Protein AF-A0A920B311-F1 (afdb_monomer)

pLDDT: mean 89.92, std 7.42, range [63.88, 98.12]

Solvent-accessible surface area (backbone atoms only — not comparable to full-atom values): 8420 Å² total; per-residue (Å²): 109,68,72,57,52,52,51,52,52,50,45,44,73,74,41,55,92,37,56,49,77,83,78,82,89,75,86,81,58,66,85,54,30,48,87,64,54,74,65,58,43,42,78,66,14,43,68,26,32,85,89,68,43,40,81,87,7,50,40,56,72,69,61,75,60,57,34,67,63,48,47,51,51,54,53,48,44,72,62,42,35,75,62,48,65,67,63,53,49,52,52,50,53,52,51,55,51,41,63,76,38,49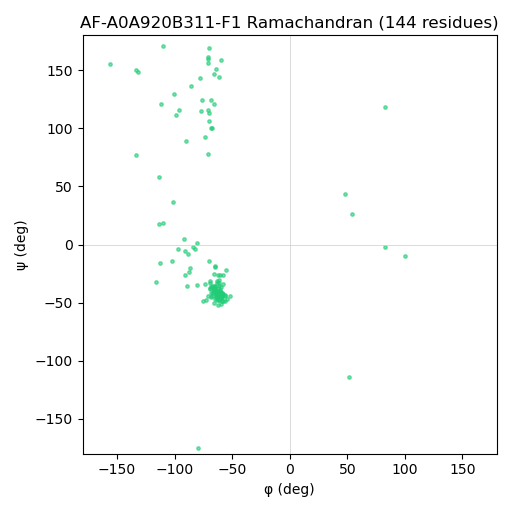,72,61,41,51,52,49,51,60,54,42,53,73,47,71,62,54,70,63,31,50,49,29,50,50,12,75,69,52,56,76,64,38,57,49,50,51,50,54,51,50,69,71,73,108

Secondary structure (DSSP, 8-state):
-HHHHHHHHHHHHHHTT------------GGGB----HHHHHHTTSSS-TTS--TTSHHHHH---SSHHHHHHHHHHHHS-B--HHHHHHHHHHHHHHHHTHHHHHHHHHHHTT---HHHHHHHHHTT---HHHHHHHHHHHHHH-

Sequence (146 aa):
MSALGALIHYLELTQKQNIPLINNFELVDKKNYMQIDHFSIKSLELLEKNDGQKDGSLLSVIDKTKTASGSRLIKDFLKAPLIDKNEIKRRHQLVDNLIRHSLATERIINFLSQLSDVERALSRISANINNPRDLLILKKLRDKCA

Foldseek 3Di:
DVVVVVVVVVCCVPLPQLQFPDDDDDDPPLVFWDQDDPVNCAVQQQQHHVVRHRPPRVLNVPPPALAPVSSVVVSVCSNTPGPPPVVVVVVVVVVVVCVVVVVVVVVVRVLSNPAYHLVVLNRCVSRVNHDPVSVVSVVVNVVSVD

Radius of gyration: 18.78 Å; Cα contacts (8 Å, |Δi|>4): 127; chains: 1; bounding box: 38×42×41 Å

Mean predicted aligned error: 6.1 Å

Structure (mmCIF, N/CA/C/O backbone):
data_AF-A0A920B311-F1
#
_entry.id   AF-A0A920B311-F1
#
loop_
_atom_site.group_PDB
_atom_site.id
_atom_site.type_symbol
_atom_site.label_atom_id
_atom_site.label_alt_id
_atom_site.label_comp_id
_atom_site.label_asym_id
_atom_site.label_entity_id
_atom_site.label_seq_id
_atom_site.pdbx_PDB_ins_code
_atom_site.Cartn_x
_atom_site.Cartn_y
_atom_site.Cartn_z
_atom_site.occupancy
_atom_site.B_iso_or_equiv
_atom_site.auth_seq_id
_atom_site.auth_comp_id
_atom_site.auth_asym_id
_atom_site.auth_atom_id
_atom_site.pdbx_PDB_model_num
ATOM 1 N N . MET A 1 1 ? -24.238 -0.121 12.321 1.00 76.19 1 MET A N 1
ATOM 2 C CA . MET A 1 1 ? -24.433 1.347 12.305 1.00 76.19 1 MET A CA 1
ATOM 3 C C . MET A 1 1 ? -24.051 2.042 13.614 1.00 76.19 1 MET A C 1
ATOM 5 O O . MET A 1 1 ? -23.451 3.100 13.531 1.00 76.19 1 MET A O 1
ATOM 9 N N . SER A 1 2 ? -24.297 1.468 14.803 1.00 86.38 2 SER A N 1
ATOM 10 C CA . SER A 1 2 ? -23.914 2.097 16.091 1.00 86.38 2 SER A CA 1
ATOM 11 C C . SER A 1 2 ? -22.415 2.443 16.208 1.00 86.38 2 SER A C 1
ATOM 13 O O . SER A 1 2 ? -22.085 3.566 16.572 1.00 86.38 2 SER A O 1
ATOM 15 N N . ALA A 1 3 ? -21.509 1.546 15.796 1.00 87.12 3 ALA A N 1
ATOM 16 C CA . ALA A 1 3 ? -20.067 1.826 15.799 1.00 87.12 3 ALA A CA 1
ATOM 17 C C . ALA A 1 3 ? -19.669 3.001 14.883 1.00 87.12 3 ALA A C 1
ATOM 19 O O . ALA A 1 3 ? -18.794 3.786 15.235 1.00 87.12 3 ALA A O 1
ATOM 20 N N . LEU A 1 4 ? -20.337 3.151 13.732 1.00 86.19 4 LEU A N 1
ATOM 21 C CA . LEU A 1 4 ? -20.115 4.280 12.827 1.00 86.19 4 LEU A CA 1
ATOM 22 C C . LEU A 1 4 ? -20.597 5.592 13.460 1.00 86.19 4 LEU A C 1
ATOM 24 O O . LEU A 1 4 ? -19.873 6.578 13.430 1.00 86.19 4 LEU A O 1
ATOM 28 N N . GLY A 1 5 ? -21.780 5.584 14.083 1.00 87.81 5 GLY A N 1
ATOM 29 C CA . GLY A 1 5 ? -22.293 6.743 14.817 1.00 87.81 5 GLY A CA 1
ATOM 30 C C . GLY A 1 5 ? -21.372 7.166 15.964 1.00 87.81 5 GLY A C 1
ATOM 31 O O . GLY A 1 5 ? -21.085 8.348 16.109 1.00 87.81 5 GLY A O 1
ATOM 32 N N . ALA A 1 6 ? -20.833 6.205 16.722 1.00 91.12 6 ALA A N 1
ATOM 33 C CA . ALA A 1 6 ? -19.856 6.479 17.776 1.00 91.12 6 ALA A CA 1
ATOM 34 C C . ALA A 1 6 ? -18.547 7.073 17.224 1.00 91.12 6 ALA A C 1
ATOM 36 O O . ALA A 1 6 ? -18.004 8.003 17.816 1.00 91.12 6 ALA A O 1
ATOM 37 N N . LEU A 1 7 ? -18.056 6.577 16.081 1.00 88.94 7 LEU A N 1
ATOM 38 C CA . LEU A 1 7 ? -16.861 7.113 15.422 1.00 88.94 7 LEU A CA 1
ATOM 39 C C . LEU A 1 7 ? -17.080 8.554 14.939 1.00 88.94 7 LEU A C 1
ATOM 41 O O . LEU A 1 7 ? -16.233 9.407 15.186 1.00 88.94 7 LEU A O 1
ATOM 45 N N . ILE A 1 8 ? -18.212 8.827 14.281 1.00 86.19 8 ILE A N 1
ATOM 46 C CA . ILE A 1 8 ? -18.571 10.174 13.809 1.00 86.19 8 ILE A CA 1
ATOM 47 C C . ILE A 1 8 ? -18.684 11.126 14.998 1.00 86.19 8 ILE A C 1
ATOM 49 O O . ILE A 1 8 ? -18.053 12.177 14.997 1.00 86.19 8 ILE A O 1
ATOM 53 N N . HIS A 1 9 ? -19.391 10.718 16.052 1.00 87.56 9 HIS A N 1
ATOM 54 C CA . HIS A 1 9 ? -19.520 11.523 17.260 1.00 87.56 9 HIS A CA 1
ATOM 55 C C . HIS A 1 9 ? -18.159 11.805 17.917 1.00 87.56 9 HIS A C 1
ATOM 57 O O . HIS A 1 9 ? -17.876 12.925 18.335 1.00 87.56 9 HIS A O 1
ATOM 63 N N . TYR A 1 10 ? -17.266 10.814 17.967 1.00 89.19 10 TYR A N 1
ATOM 64 C CA . TYR A 1 10 ? -15.915 11.009 18.490 1.00 89.19 10 TYR A CA 1
ATOM 65 C C . TYR A 1 10 ? -15.075 11.959 17.620 1.00 89.19 10 TYR A C 1
ATOM 67 O O . TYR A 1 10 ? -14.315 12.779 18.143 1.00 89.19 10 TYR A O 1
ATOM 75 N N . LEU A 1 11 ? -15.224 11.890 16.294 1.00 86.50 11 LEU A N 1
ATOM 76 C CA . LEU A 1 11 ? -14.597 12.840 15.374 1.00 86.50 11 LEU A CA 1
ATOM 77 C C . LEU A 1 11 ? -15.128 14.260 15.590 1.00 86.50 11 LEU A C 1
ATOM 79 O O . LEU A 1 11 ? -14.326 15.184 15.661 1.00 86.50 11 LEU A O 1
ATOM 83 N N . GLU A 1 12 ? -16.435 14.444 15.777 1.00 84.88 12 GLU A N 1
ATOM 84 C CA . GLU A 1 12 ? -17.033 15.746 16.108 1.00 84.88 12 GLU A CA 1
ATOM 85 C C . GLU A 1 12 ? -16.490 16.303 17.432 1.00 84.88 12 GLU A C 1
ATOM 87 O O . GLU A 1 12 ? -16.115 17.474 17.507 1.00 84.88 12 GLU A O 1
ATOM 92 N N . LEU A 1 13 ? -16.370 15.461 18.466 1.00 87.75 13 LEU A N 1
ATOM 93 C CA . LEU A 1 13 ? -15.829 15.860 19.769 1.00 87.75 13 LEU A CA 1
ATOM 94 C C . LEU A 1 13 ? -14.355 16.283 19.693 1.00 87.75 13 LEU A C 1
ATOM 96 O O . LEU A 1 13 ? -13.953 17.247 20.348 1.00 87.75 13 LEU A O 1
ATOM 100 N N . THR A 1 14 ? -13.543 15.562 18.916 1.00 86.94 14 THR A N 1
ATOM 101 C CA . THR A 1 14 ? -12.087 15.774 18.866 1.00 86.94 14 THR A CA 1
ATOM 102 C C . THR A 1 14 ? -11.650 16.793 17.817 1.00 86.94 14 THR A C 1
ATOM 104 O O . THR A 1 14 ? -10.710 17.545 18.067 1.00 86.94 14 THR A O 1
ATOM 107 N N . GLN A 1 15 ? -12.327 16.851 16.667 1.00 80.50 15 GLN A N 1
ATOM 108 C CA . GLN A 1 15 ? -11.983 17.730 15.544 1.00 80.50 15 GLN A CA 1
ATOM 109 C C . GLN A 1 15 ? -12.881 18.972 15.449 1.00 80.50 15 GLN A C 1
ATOM 111 O O . GLN A 1 15 ? -12.512 19.933 14.777 1.00 80.50 15 GLN A O 1
ATOM 116 N N . LYS A 1 16 ? -14.025 19.023 16.147 1.00 79.81 16 LYS A N 1
ATOM 117 C CA . LYS A 1 16 ? -14.967 20.157 16.122 1.00 79.81 16 LYS A CA 1
ATOM 118 C C . LYS A 1 16 ? -15.345 20.555 14.685 1.00 79.81 16 LYS A C 1
ATOM 120 O O . LYS A 1 16 ? -15.973 19.775 13.986 1.00 79.81 16 LYS A O 1
ATOM 125 N N . GLN A 1 17 ? -14.964 21.755 14.233 1.00 71.12 17 GLN A N 1
ATOM 126 C CA . GLN A 1 17 ? -15.253 22.271 12.884 1.00 71.12 17 GLN A CA 1
ATOM 127 C C . GLN A 1 17 ? -14.275 21.767 11.804 1.00 71.12 17 GLN A C 1
ATOM 129 O O . GLN A 1 17 ? -14.461 22.054 10.625 1.00 71.12 17 GLN A O 1
ATOM 134 N N . ASN A 1 18 ? -13.252 21.003 12.189 1.00 73.75 18 ASN A N 1
ATOM 135 C CA . ASN A 1 18 ? -12.156 20.561 11.327 1.00 73.75 18 ASN A CA 1
ATOM 136 C C . ASN A 1 18 ? -12.328 19.109 10.856 1.00 73.75 18 ASN A C 1
ATOM 138 O O . ASN A 1 18 ? -11.371 18.335 10.787 1.00 73.75 18 ASN A O 1
ATOM 142 N N . ILE A 1 19 ? -13.565 18.697 10.584 1.00 74.19 19 ILE A N 1
ATOM 143 C CA . ILE A 1 19 ? -13.836 17.344 10.099 1.00 74.19 19 ILE A CA 1
ATOM 144 C C . ILE A 1 19 ? -13.429 17.289 8.619 1.00 74.19 19 ILE A C 1
ATOM 146 O O . ILE A 1 19 ? -13.913 18.109 7.837 1.00 74.19 19 ILE A O 1
ATOM 150 N N . PRO A 1 20 ? -12.541 16.361 8.210 1.00 70.81 20 PRO A N 1
ATOM 151 C CA . PRO A 1 20 ? -12.204 16.185 6.803 1.00 70.81 20 PRO A CA 1
ATOM 152 C C . PRO A 1 20 ? -13.444 15.828 5.987 1.00 70.81 20 PRO A C 1
ATOM 154 O O . PRO A 1 20 ? -14.419 15.283 6.502 1.00 70.81 20 PRO A O 1
ATOM 157 N N . LEU A 1 21 ? -13.378 16.070 4.682 1.00 71.38 21 LEU A N 1
ATOM 158 C CA . LEU A 1 21 ? -14.437 15.669 3.768 1.00 71.38 21 LEU A CA 1
ATOM 159 C C . LEU A 1 21 ? -14.493 14.132 3.682 1.00 71.38 21 LEU A C 1
ATOM 161 O O . LEU A 1 21 ? -13.689 13.508 2.989 1.00 71.38 21 LEU A O 1
ATOM 165 N N . ILE A 1 22 ? -15.430 13.518 4.406 1.00 74.50 22 ILE A N 1
ATOM 166 C CA . ILE A 1 22 ? -15.668 12.071 4.375 1.00 74.50 22 ILE A CA 1
ATOM 167 C C . ILE A 1 22 ? -16.701 11.793 3.285 1.00 74.50 22 ILE A C 1
ATOM 169 O O . ILE A 1 22 ? -17.907 11.791 3.525 1.00 74.50 22 ILE A O 1
ATOM 173 N N . ASN A 1 23 ? -16.210 11.576 2.067 1.00 63.88 23 ASN A N 1
ATOM 174 C CA . ASN A 1 23 ? -17.042 11.183 0.940 1.00 63.88 23 ASN A CA 1
ATOM 175 C C . ASN A 1 23 ? -16.989 9.661 0.798 1.00 63.88 23 ASN A C 1
ATOM 177 O O . ASN A 1 23 ? -15.937 9.115 0.483 1.00 63.88 23 ASN A O 1
ATOM 181 N N . ASN A 1 24 ? -18.140 9.019 0.990 1.00 71.31 24 ASN A N 1
ATOM 182 C CA . ASN A 1 24 ? -18.404 7.581 0.875 1.00 71.31 24 ASN A CA 1
ATOM 183 C C . ASN A 1 24 ? -18.037 6.734 2.100 1.00 71.31 24 ASN A C 1
ATOM 185 O O . ASN A 1 24 ? -16.880 6.571 2.479 1.00 71.31 24 ASN A O 1
ATOM 189 N N . PHE A 1 25 ? -19.069 6.102 2.659 1.00 77.88 25 PHE A N 1
ATOM 190 C CA . PHE A 1 25 ? -18.927 4.955 3.542 1.00 77.88 25 PHE A CA 1
ATOM 191 C C . PHE A 1 25 ? -19.166 3.697 2.718 1.00 77.88 25 PHE A C 1
ATOM 193 O O . PHE A 1 25 ? -20.289 3.436 2.291 1.00 77.88 25 PHE A O 1
ATOM 200 N N . GLU A 1 26 ? -18.117 2.915 2.506 1.00 78.69 26 GLU A N 1
ATOM 201 C CA . GLU A 1 26 ? -18.236 1.609 1.871 1.00 78.69 26 GLU A CA 1
ATOM 202 C C . GLU A 1 26 ? -18.210 0.516 2.936 1.00 78.69 26 GLU A C 1
ATOM 204 O O . GLU A 1 26 ? -17.331 0.469 3.801 1.00 78.69 26 GLU A O 1
ATOM 209 N N . LEU A 1 27 ? -19.192 -0.385 2.879 1.00 76.56 27 LEU A N 1
ATOM 210 C CA . LEU A 1 27 ? -19.124 -1.624 3.638 1.00 76.56 27 LEU A CA 1
ATOM 211 C C . LEU A 1 27 ? -18.044 -2.491 2.999 1.00 76.56 27 LEU A C 1
ATOM 213 O O . LEU A 1 27 ? -18.235 -3.049 1.921 1.00 76.56 27 LEU A O 1
ATOM 217 N N . VAL A 1 28 ? -16.905 -2.602 3.679 1.00 73.19 28 VAL A N 1
ATOM 218 C CA . VAL A 1 28 ? -15.851 -3.532 3.279 1.00 73.19 28 VAL A CA 1
ATOM 219 C C . VAL A 1 28 ? -16.370 -4.950 3.506 1.00 73.19 28 VAL A C 1
ATOM 221 O O . VAL A 1 28 ? -16.384 -5.443 4.637 1.00 73.19 28 VAL A O 1
ATOM 224 N N . ASP A 1 29 ? -16.825 -5.602 2.435 1.00 73.19 29 ASP A N 1
ATOM 225 C CA . ASP A 1 29 ? -17.216 -7.005 2.507 1.00 73.19 29 ASP A CA 1
ATOM 226 C C . ASP A 1 29 ? -15.960 -7.864 2.679 1.00 73.19 29 ASP A C 1
ATOM 228 O O . ASP A 1 29 ? -15.092 -7.952 1.804 1.00 73.19 29 ASP A O 1
ATOM 232 N N . LYS A 1 30 ? -15.880 -8.529 3.834 1.00 69.00 30 LYS A N 1
ATOM 233 C CA . LYS A 1 30 ? -14.828 -9.494 4.158 1.00 69.00 30 LYS A CA 1
ATOM 234 C C . LYS A 1 30 ? -14.726 -10.616 3.125 1.00 69.00 30 LYS A C 1
ATOM 236 O O . LYS A 1 30 ? -13.665 -11.221 3.029 1.00 69.00 30 LYS A O 1
ATOM 241 N N . LYS A 1 31 ? -15.785 -10.878 2.352 1.00 75.69 31 LYS A N 1
ATOM 242 C CA . LYS A 1 31 ? -15.801 -11.867 1.267 1.00 75.69 31 LYS A CA 1
ATOM 243 C C . LYS A 1 31 ? -14.970 -11.471 0.051 1.00 75.69 31 LYS A C 1
ATOM 245 O O . LYS A 1 31 ? -14.708 -12.336 -0.765 1.00 75.69 31 LYS A O 1
ATOM 250 N N . ASN A 1 32 ? -14.539 -10.218 -0.091 1.00 83.56 32 ASN A N 1
ATOM 251 C CA . ASN A 1 32 ? -13.722 -9.803 -1.240 1.00 83.56 32 ASN A CA 1
ATOM 252 C C . ASN A 1 32 ? -12.214 -9.990 -1.006 1.00 83.56 32 ASN A C 1
ATOM 254 O O . ASN A 1 32 ? -11.413 -9.864 -1.938 1.00 83.56 32 ASN A O 1
ATOM 258 N N . TYR A 1 33 ? -11.829 -10.327 0.228 1.00 91.06 33 TYR A N 1
ATOM 259 C CA . TYR A 1 33 ? -10.441 -10.415 0.657 1.00 91.06 33 TYR A CA 1
ATOM 260 C C . TYR A 1 33 ? -10.169 -11.692 1.445 1.00 91.06 33 TYR A C 1
ATOM 262 O O . TYR A 1 33 ? -11.029 -12.214 2.155 1.00 91.06 33 TYR A O 1
ATOM 270 N N . MET A 1 34 ? -8.936 -12.177 1.353 1.00 91.81 34 MET A N 1
ATOM 271 C CA . MET A 1 34 ? -8.476 -13.300 2.147 1.00 91.81 34 MET A CA 1
ATOM 272 C C . MET A 1 34 ? -8.397 -12.852 3.602 1.00 91.81 34 MET A C 1
ATOM 274 O O . MET A 1 34 ? -7.734 -11.868 3.927 1.00 91.81 34 MET A O 1
ATOM 27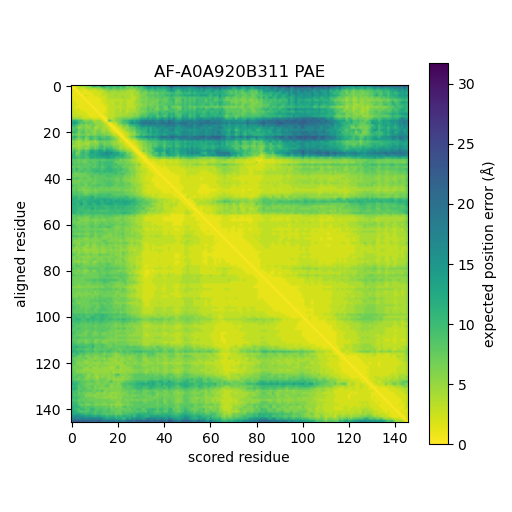8 N N . GLN A 1 35 ? -9.085 -13.578 4.479 1.00 88.12 35 GLN A N 1
ATOM 279 C CA . GLN A 1 35 ? -8.961 -13.364 5.912 1.00 88.12 35 GLN A CA 1
ATOM 280 C C . GLN A 1 35 ? -7.652 -14.000 6.376 1.00 88.12 35 GLN A C 1
ATOM 282 O O . GLN A 1 35 ? -7.492 -15.215 6.297 1.00 88.12 35 GLN A O 1
ATOM 287 N N . ILE A 1 36 ? -6.728 -13.169 6.849 1.00 90.50 36 ILE A N 1
ATOM 288 C CA . ILE A 1 36 ? -5.498 -13.603 7.507 1.00 90.50 36 ILE A CA 1
ATOM 289 C C . ILE A 1 36 ? -5.627 -13.184 8.965 1.00 90.50 36 ILE A C 1
ATOM 291 O O . ILE A 1 36 ? -5.832 -12.005 9.265 1.00 90.50 36 ILE A O 1
ATOM 295 N N . ASP A 1 37 ? -5.564 -14.147 9.877 1.00 91.50 37 ASP A N 1
ATOM 296 C CA . ASP A 1 37 ? -5.600 -13.846 11.299 1.00 91.50 37 ASP A CA 1
ATOM 297 C C . ASP A 1 37 ? -4.290 -13.179 11.753 1.00 91.50 37 ASP A C 1
ATOM 299 O O . ASP A 1 37 ? -3.246 -13.242 11.100 1.00 91.50 37 ASP A O 1
ATOM 303 N N . HIS A 1 38 ? -4.348 -12.524 12.909 1.00 90.50 38 HIS A N 1
ATOM 304 C CA . HIS A 1 38 ? -3.215 -11.774 13.444 1.00 90.50 38 HIS A CA 1
ATOM 305 C C . HIS A 1 38 ? -1.985 -12.647 13.729 1.00 90.50 38 HIS A C 1
ATOM 307 O O . HIS A 1 38 ? -0.861 -12.169 13.561 1.00 90.50 38 HIS A O 1
ATOM 313 N N . PHE A 1 39 ? -2.169 -13.910 14.134 1.00 93.50 39 PHE A N 1
ATOM 314 C CA . PHE A 1 39 ? -1.043 -14.814 14.360 1.00 93.50 39 PHE A CA 1
ATOM 315 C C . PHE A 1 39 ? -0.367 -15.152 13.039 1.00 93.50 39 PHE A C 1
ATOM 317 O O . PHE A 1 39 ? 0.846 -15.009 12.949 1.00 93.50 39 PHE A O 1
ATOM 324 N N . SER A 1 40 ? -1.133 -15.471 11.995 1.00 94.12 40 SER A N 1
ATOM 325 C CA . SER A 1 40 ? -0.583 -15.708 10.656 1.00 94.12 40 SER A CA 1
ATOM 326 C C . SER A 1 40 ? 0.178 -14.494 10.107 1.00 94.12 40 SER A C 1
ATOM 328 O O . SER A 1 40 ? 1.277 -14.659 9.583 1.00 94.12 40 SER A O 1
ATOM 330 N N . ILE A 1 41 ? -0.332 -13.264 10.283 1.00 93.69 41 ILE A N 1
ATOM 331 C CA . ILE A 1 41 ? 0.382 -12.036 9.868 1.00 93.69 41 ILE A CA 1
ATOM 332 C C . ILE A 1 41 ? 1.752 -11.924 10.554 1.00 93.69 41 ILE A C 1
ATOM 334 O O . ILE A 1 41 ? 2.731 -11.550 9.903 1.00 93.69 41 ILE A O 1
ATOM 338 N N . LYS A 1 42 ? 1.821 -12.237 11.855 1.00 93.50 42 LYS A N 1
ATOM 339 C CA . LYS A 1 42 ? 3.065 -12.202 12.637 1.00 93.50 42 LYS A CA 1
ATOM 340 C C . LYS A 1 42 ? 4.012 -13.346 12.289 1.00 93.50 42 LYS A C 1
ATOM 342 O O . LYS A 1 42 ? 5.181 -13.095 12.038 1.00 93.50 42 LYS A O 1
ATOM 347 N N . SER A 1 43 ? 3.516 -14.579 12.231 1.00 94.88 43 SER A N 1
ATOM 348 C CA . SER A 1 43 ? 4.323 -15.767 11.933 1.00 94.88 43 SER A CA 1
ATOM 349 C C . SER A 1 43 ? 4.929 -15.730 10.532 1.00 94.88 43 SER A C 1
ATOM 351 O O . SER A 1 43 ? 6.034 -16.222 10.342 1.00 94.88 43 SER A O 1
ATOM 353 N N . LEU A 1 44 ? 4.228 -15.128 9.567 1.00 95.25 44 LEU A N 1
ATOM 354 C CA . LEU A 1 44 ? 4.740 -14.891 8.214 1.00 95.25 44 LEU A CA 1
ATOM 355 C C . LEU A 1 44 ? 5.578 -13.608 8.101 1.00 95.25 44 LEU A C 1
ATOM 357 O O . LEU A 1 44 ? 6.047 -13.292 7.010 1.00 95.25 44 LEU A O 1
ATOM 361 N N . GLU A 1 45 ? 5.718 -12.850 9.193 1.00 96.25 45 GLU A N 1
ATOM 362 C CA . GLU A 1 45 ? 6.462 -11.591 9.264 1.00 96.25 45 GLU A CA 1
ATOM 363 C C . GLU A 1 45 ? 6.098 -10.631 8.116 1.00 96.25 45 GLU A C 1
ATOM 365 O O . GLU A 1 45 ? 6.956 -10.024 7.468 1.00 96.25 45 GLU A O 1
ATOM 370 N N . LEU A 1 46 ? 4.794 -10.509 7.822 1.00 95.94 46 LEU A N 1
ATOM 371 C CA . LEU A 1 46 ? 4.334 -9.789 6.628 1.00 95.94 46 LEU A CA 1
ATOM 372 C C . LEU A 1 46 ? 4.679 -8.298 6.686 1.00 95.94 46 LEU A C 1
ATOM 374 O O . LEU A 1 46 ? 4.992 -7.694 5.662 1.00 95.94 46 LEU A O 1
ATOM 378 N N . LEU A 1 47 ? 4.581 -7.694 7.873 1.00 95.31 47 LEU A N 1
ATOM 379 C CA . LEU A 1 47 ? 4.706 -6.244 8.078 1.00 95.31 47 LEU A CA 1
ATOM 380 C C . LEU A 1 47 ? 5.912 -5.854 8.937 1.00 95.31 47 LEU A C 1
ATOM 382 O O . LEU A 1 47 ? 6.457 -4.763 8.778 1.00 95.31 47 LEU A O 1
ATOM 386 N N . GLU A 1 48 ? 6.257 -6.725 9.876 1.00 95.44 48 GLU A N 1
ATOM 387 C CA . GLU A 1 48 ? 7.349 -6.626 10.837 1.00 95.44 48 GLU A CA 1
ATOM 388 C C . GLU A 1 48 ? 7.706 -8.050 11.273 1.00 95.44 48 GLU A C 1
ATOM 390 O O . GLU A 1 48 ? 6.870 -8.954 11.180 1.00 95.44 48 GLU A O 1
ATOM 395 N N . LYS A 1 49 ? 8.943 -8.243 11.716 1.00 94.69 49 LYS A N 1
ATOM 396 C CA . LYS A 1 49 ? 9.419 -9.495 12.296 1.00 94.69 49 LYS A CA 1
ATOM 397 C C . LYS A 1 49 ? 8.794 -9.742 13.667 1.00 94.69 49 LYS A C 1
ATOM 399 O O . LYS A 1 49 ? 8.234 -8.838 14.291 1.00 94.69 49 LYS A O 1
ATOM 404 N N . ASN A 1 50 ? 8.974 -10.951 14.191 1.00 88.94 50 ASN A N 1
ATOM 405 C CA . ASN A 1 50 ? 8.498 -11.315 15.528 1.00 88.94 50 ASN A CA 1
ATOM 406 C C . ASN A 1 50 ? 9.107 -10.467 16.665 1.00 88.94 50 ASN A C 1
ATOM 408 O O . ASN A 1 50 ? 8.463 -10.284 17.698 1.00 88.94 50 ASN A O 1
ATOM 412 N N . ASP A 1 51 ? 10.312 -9.920 16.470 1.00 91.06 51 ASP A N 1
ATOM 413 C CA . ASP A 1 51 ? 10.989 -9.004 17.405 1.00 91.06 51 ASP A CA 1
ATOM 414 C C . ASP A 1 51 ? 10.502 -7.538 17.301 1.00 91.06 51 ASP A C 1
ATOM 416 O O . ASP A 1 51 ? 10.998 -6.666 18.015 1.00 91.06 51 ASP A O 1
ATOM 420 N N . GLY A 1 52 ? 9.534 -7.256 16.420 1.00 89.12 52 GLY A N 1
ATOM 421 C CA . GLY A 1 52 ? 8.975 -5.924 16.174 1.00 89.12 52 GLY A CA 1
ATOM 422 C C . GLY A 1 52 ? 9.793 -5.051 15.216 1.00 89.12 52 GLY A C 1
ATOM 423 O O . GLY A 1 52 ? 9.377 -3.935 14.897 1.00 89.12 52 GLY A O 1
ATOM 424 N N . GLN A 1 53 ? 10.943 -5.520 14.725 1.00 93.00 53 GLN A N 1
ATOM 425 C CA . GLN A 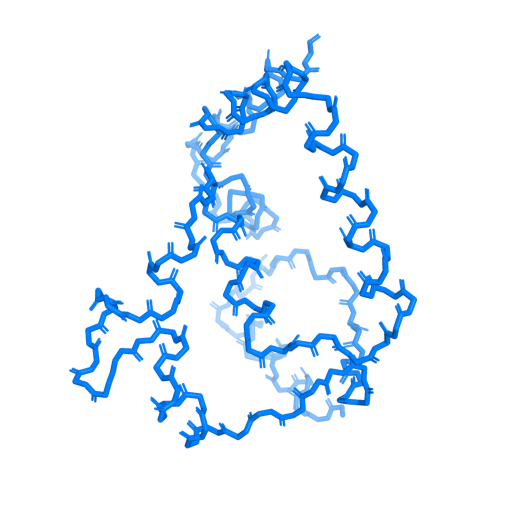1 53 ? 11.708 -4.784 13.721 1.00 93.00 53 GLN A CA 1
ATOM 426 C C . GLN A 1 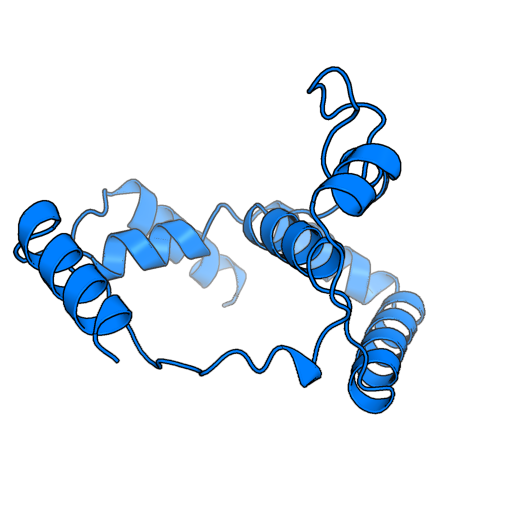53 ? 11.081 -4.956 12.337 1.00 93.00 53 GLN A C 1
ATOM 428 O O . GLN A 1 53 ? 10.624 -6.031 11.959 1.00 93.00 53 GLN A O 1
ATOM 433 N N . LYS A 1 54 ? 11.105 -3.896 11.529 1.00 89.94 54 LYS A N 1
ATOM 434 C CA . LYS A 1 54 ? 10.606 -3.962 10.149 1.00 89.94 54 LYS A CA 1
ATOM 435 C C . LYS A 1 54 ? 11.619 -4.566 9.192 1.00 89.94 54 LYS A C 1
ATOM 437 O O . LYS A 1 54 ? 11.215 -5.256 8.261 1.00 89.94 54 LYS A O 1
ATOM 442 N N . ASP A 1 55 ? 12.903 -4.314 9.410 1.00 92.69 55 ASP A N 1
ATOM 443 C CA . ASP A 1 55 ? 13.960 -4.777 8.517 1.00 92.69 55 ASP A CA 1
ATOM 444 C C . ASP A 1 55 ? 14.045 -6.304 8.539 1.00 92.69 55 ASP A C 1
ATOM 446 O O . ASP A 1 55 ? 14.233 -6.915 9.589 1.00 92.69 55 ASP A O 1
ATOM 450 N N . GLY A 1 56 ? 13.867 -6.917 7.370 1.00 91.19 56 GLY A N 1
ATOM 451 C CA . GLY A 1 56 ? 13.783 -8.370 7.209 1.00 91.19 56 GLY A CA 1
ATOM 452 C C . GLY A 1 56 ? 12.355 -8.912 7.084 1.00 91.19 5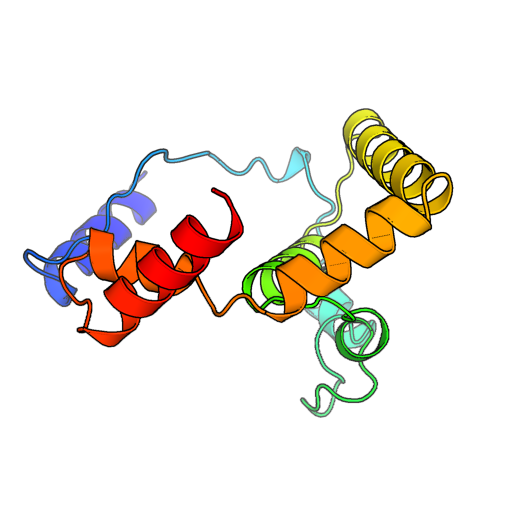6 GLY A C 1
ATOM 453 O O . GLY A 1 56 ? 12.197 -10.057 6.683 1.00 91.19 56 GLY A O 1
ATOM 454 N N . SER A 1 57 ? 11.322 -8.097 7.333 1.00 96.25 57 SER A N 1
ATOM 455 C CA . SER A 1 57 ? 9.925 -8.460 7.032 1.00 96.25 57 SER A CA 1
ATOM 456 C C . SER A 1 57 ? 9.645 -8.473 5.528 1.00 96.25 57 SER A C 1
ATOM 458 O O . SER A 1 57 ? 10.323 -7.775 4.762 1.00 96.25 57 SER A O 1
ATOM 460 N N . LEU A 1 58 ? 8.586 -9.168 5.098 1.00 96.94 58 LEU A N 1
ATOM 461 C CA . LEU A 1 58 ? 8.172 -9.177 3.689 1.00 96.94 58 LEU A CA 1
ATOM 462 C C . LEU A 1 58 ? 7.957 -7.756 3.153 1.00 96.94 58 LEU A C 1
ATOM 464 O O . LEU A 1 58 ? 8.476 -7.420 2.088 1.00 96.94 58 LEU A O 1
ATOM 468 N N . LEU A 1 59 ? 7.243 -6.906 3.903 1.00 96.94 59 LEU A N 1
ATOM 469 C CA . LEU A 1 59 ? 7.000 -5.514 3.526 1.00 96.94 59 LEU A CA 1
ATOM 470 C C . LEU A 1 59 ? 8.310 -4.756 3.277 1.00 96.94 59 LEU A C 1
ATOM 472 O O . LEU A 1 59 ? 8.411 -4.061 2.272 1.00 96.94 59 LEU A O 1
ATOM 476 N N . SER A 1 60 ? 9.325 -4.916 4.135 1.00 96.12 60 SER A N 1
ATOM 477 C CA . SER A 1 60 ? 10.620 -4.233 3.955 1.00 96.12 60 SER A CA 1
ATOM 478 C C . SER A 1 60 ? 11.352 -4.651 2.672 1.00 96.12 60 SER A C 1
ATOM 480 O O . SER A 1 60 ? 12.048 -3.848 2.039 1.00 96.12 60 SER A O 1
ATOM 482 N N . VAL A 1 61 ? 11.162 -5.903 2.249 1.00 96.31 61 VAL A N 1
ATOM 483 C CA . VAL A 1 61 ? 11.761 -6.440 1.027 1.00 96.31 61 VAL A CA 1
ATOM 484 C C . VAL A 1 61 ? 11.035 -5.906 -0.205 1.00 96.31 61 VAL A C 1
ATOM 486 O O . VAL A 1 61 ? 11.691 -5.410 -1.125 1.00 96.31 61 VAL A O 1
ATOM 489 N N . ILE A 1 62 ? 9.700 -5.969 -0.223 1.00 96.38 62 ILE A N 1
ATOM 490 C CA . ILE A 1 62 ? 8.907 -5.679 -1.428 1.00 96.38 62 ILE A CA 1
ATOM 491 C C . ILE A 1 62 ? 8.545 -4.202 -1.599 1.00 96.38 62 ILE A C 1
ATOM 493 O O . ILE A 1 62 ? 8.278 -3.771 -2.722 1.00 96.38 62 ILE A O 1
ATOM 497 N N . ASP A 1 63 ? 8.518 -3.411 -0.524 1.00 96.81 63 ASP A N 1
ATOM 498 C CA . ASP A 1 63 ? 8.176 -1.995 -0.614 1.00 96.81 63 ASP A CA 1
ATOM 499 C C . ASP A 1 63 ? 9.330 -1.202 -1.237 1.00 96.81 63 ASP A C 1
ATOM 501 O O . ASP A 1 63 ? 10.270 -0.759 -0.576 1.00 96.81 63 ASP A O 1
ATOM 505 N N . LYS A 1 64 ? 9.255 -1.046 -2.560 1.00 94.94 64 LYS A N 1
ATOM 506 C CA . LYS A 1 64 ? 10.117 -0.173 -3.371 1.00 94.94 64 LYS A CA 1
ATOM 507 C C . LYS A 1 64 ? 9.350 1.027 -3.923 1.00 94.94 64 LYS A C 1
ATOM 509 O O . LYS A 1 64 ? 9.777 1.644 -4.905 1.00 94.94 64 LYS A O 1
ATOM 514 N N . THR A 1 65 ? 8.200 1.335 -3.324 1.00 95.56 65 THR A N 1
ATOM 515 C CA . THR A 1 65 ? 7.341 2.425 -3.776 1.00 95.56 65 THR A CA 1
ATOM 516 C C . THR A 1 65 ? 8.054 3.771 -3.634 1.00 95.56 65 THR A C 1
ATOM 518 O O . THR A 1 65 ? 8.954 3.949 -2.815 1.00 95.56 65 THR A O 1
ATOM 521 N N . LYS A 1 66 ? 7.697 4.732 -4.491 1.00 95.38 66 LYS A N 1
ATOM 522 C CA . LYS A 1 66 ? 8.328 6.064 -4.507 1.00 95.38 66 LYS A CA 1
ATOM 523 C C . LYS A 1 66 ? 7.548 7.123 -3.735 1.00 95.38 66 LYS A C 1
ATOM 525 O O . LYS A 1 66 ? 8.019 8.246 -3.613 1.00 95.38 66 LYS A O 1
ATOM 530 N N . THR A 1 67 ? 6.375 6.772 -3.213 1.00 94.12 67 THR A N 1
ATOM 531 C CA . THR A 1 67 ? 5.491 7.688 -2.491 1.00 94.12 67 THR A CA 1
ATOM 532 C C . THR A 1 67 ? 5.022 7.060 -1.185 1.00 94.12 67 THR A C 1
ATOM 534 O O . THR A 1 67 ? 4.807 5.851 -1.091 1.00 94.12 67 THR A O 1
ATOM 537 N N . ALA A 1 68 ? 4.787 7.896 -0.171 1.00 92.81 68 ALA A N 1
ATOM 538 C CA . ALA A 1 68 ? 4.238 7.439 1.105 1.00 92.81 68 ALA A CA 1
ATOM 539 C C . ALA A 1 68 ? 2.840 6.810 0.956 1.00 92.81 68 ALA A C 1
ATOM 541 O O . ALA A 1 68 ? 2.468 5.943 1.744 1.00 92.81 68 ALA A O 1
ATOM 542 N N . SER A 1 69 ? 2.044 7.258 -0.020 1.00 92.88 69 SER A N 1
ATOM 543 C CA . SER A 1 69 ? 0.741 6.660 -0.341 1.00 92.88 69 SER A CA 1
ATOM 544 C C . SER A 1 69 ? 0.892 5.272 -0.966 1.00 92.88 69 SER A C 1
ATOM 546 O O . SER A 1 69 ? 0.163 4.358 -0.595 1.00 92.88 69 SER A O 1
ATOM 548 N N . GLY A 1 70 ? 1.894 5.066 -1.827 1.00 95.12 70 GLY A N 1
ATOM 549 C CA . GLY A 1 70 ? 2.219 3.751 -2.381 1.00 95.12 70 GLY A CA 1
ATOM 550 C C . GLY A 1 70 ? 2.624 2.745 -1.302 1.00 95.12 70 GLY A C 1
ATOM 551 O O . GLY A 1 70 ? 2.111 1.629 -1.288 1.00 95.12 70 GLY A O 1
ATOM 552 N N . SER A 1 71 ? 3.477 3.160 -0.361 1.00 95.25 71 SER A N 1
ATOM 553 C CA . SER A 1 71 ? 3.907 2.327 0.775 1.00 95.25 71 SER A CA 1
ATOM 554 C C . SER A 1 71 ? 2.725 1.908 1.662 1.00 95.25 71 SER A C 1
ATOM 556 O O . SER A 1 71 ? 2.603 0.752 2.074 1.00 95.25 71 SER A O 1
ATOM 558 N N . ARG A 1 72 ? 1.781 2.827 1.906 1.00 94.88 72 ARG A N 1
ATOM 559 C CA . ARG A 1 72 ? 0.522 2.512 2.601 1.00 94.88 72 ARG A CA 1
ATOM 560 C C . ARG A 1 72 ? -0.326 1.516 1.809 1.00 94.88 72 ARG A C 1
ATOM 562 O O . ARG A 1 72 ? -0.770 0.524 2.375 1.00 94.88 72 ARG A O 1
ATOM 569 N N . LEU A 1 73 ? -0.469 1.728 0.503 1.00 94.62 73 LEU A N 1
ATOM 570 C CA . LEU A 1 73 ? -1.273 0.867 -0.360 1.00 94.62 73 LEU A CA 1
ATOM 571 C C . LEU A 1 73 ? -0.741 -0.574 -0.422 1.00 94.62 73 LEU A C 1
ATOM 573 O O . LEU A 1 73 ? -1.518 -1.517 -0.292 1.00 94.62 73 LEU A O 1
ATOM 577 N N . ILE A 1 74 ? 0.573 -0.771 -0.588 1.00 96.19 74 ILE A N 1
ATOM 578 C CA . ILE A 1 74 ? 1.152 -2.125 -0.627 1.00 96.19 74 ILE A CA 1
ATOM 579 C C . ILE A 1 74 ? 1.037 -2.822 0.733 1.00 96.19 74 ILE A C 1
ATOM 581 O O . ILE A 1 74 ? 0.745 -4.016 0.792 1.00 96.19 74 ILE A O 1
ATOM 585 N N . LYS A 1 75 ? 1.171 -2.068 1.832 1.00 95.06 75 LYS A N 1
ATOM 586 C CA . LYS A 1 75 ? 0.911 -2.569 3.183 1.00 95.06 75 LYS A CA 1
ATOM 587 C C . LYS A 1 75 ? -0.533 -3.054 3.338 1.00 95.06 75 LYS A C 1
ATOM 589 O O . LYS A 1 75 ? -0.754 -4.106 3.937 1.00 95.06 75 LYS A O 1
ATOM 594 N N . ASP A 1 76 ? -1.500 -2.318 2.802 1.00 92.31 76 ASP A N 1
ATOM 595 C CA . ASP A 1 76 ? -2.910 -2.707 2.852 1.00 92.31 76 ASP A CA 1
ATOM 596 C C . ASP A 1 76 ? -3.190 -3.934 1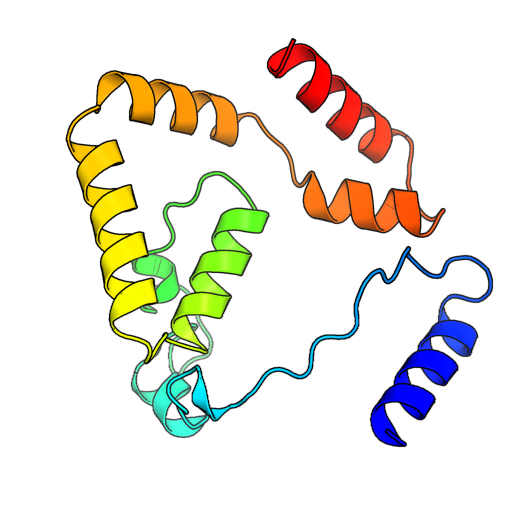.971 1.00 92.31 76 ASP A C 1
ATOM 598 O O . ASP A 1 76 ? -3.906 -4.839 2.398 1.00 92.31 76 ASP A O 1
ATOM 602 N N . PHE A 1 77 ? -2.545 -4.045 0.804 1.00 94.12 77 PHE A N 1
ATOM 603 C CA . PHE A 1 77 ? -2.638 -5.240 -0.046 1.00 94.12 77 PHE A CA 1
ATOM 604 C C . PHE A 1 77 ? -2.100 -6.503 0.631 1.00 94.12 77 PHE A C 1
ATOM 606 O O . PHE A 1 77 ? -2.677 -7.571 0.445 1.00 94.12 77 PHE A O 1
ATOM 613 N N . LEU A 1 78 ? -1.025 -6.395 1.420 1.00 94.00 78 LEU A N 1
ATOM 614 C CA . LEU A 1 78 ? -0.494 -7.530 2.182 1.00 94.00 78 LEU A CA 1
ATOM 615 C C . LEU A 1 78 ? -1.434 -7.975 3.307 1.00 94.00 78 LEU A C 1
ATOM 617 O O . LEU A 1 78 ? -1.537 -9.166 3.583 1.00 94.00 78 LEU A O 1
ATOM 621 N N . LYS A 1 79 ? -2.114 -7.030 3.964 1.00 91.12 79 LYS A N 1
ATOM 622 C CA . LYS A 1 79 ? -3.058 -7.330 5.052 1.00 91.12 79 LYS A CA 1
ATOM 623 C C . LYS A 1 79 ? -4.364 -7.938 4.558 1.00 91.12 79 LYS A C 1
ATOM 625 O O . LYS A 1 79 ? -4.972 -8.727 5.273 1.00 91.12 79 LYS A O 1
ATOM 630 N N . ALA A 1 80 ? -4.808 -7.520 3.379 1.00 91.12 80 ALA A N 1
ATOM 631 C CA . ALA A 1 80 ? -6.062 -7.946 2.782 1.00 91.12 80 ALA A CA 1
ATOM 632 C C . ALA A 1 80 ? -5.833 -8.319 1.309 1.00 91.12 80 ALA A C 1
ATOM 634 O O . ALA A 1 80 ? -6.158 -7.534 0.411 1.00 91.12 80 ALA A O 1
ATOM 635 N N . PRO A 1 81 ? -5.259 -9.504 1.029 1.00 94.12 81 PRO A N 1
ATOM 636 C CA . PRO A 1 81 ? -5.107 -9.975 -0.340 1.00 94.12 81 PRO A CA 1
ATOM 637 C C . PRO A 1 81 ? -6.466 -10.152 -1.013 1.00 94.12 81 PRO A C 1
ATOM 639 O O . PRO A 1 81 ? -7.428 -10.582 -0.379 1.00 94.12 81 PRO A O 1
ATOM 642 N N . LEU A 1 82 ? -6.549 -9.851 -2.306 1.00 94.62 82 LEU A N 1
ATOM 643 C CA . LEU A 1 82 ? -7.760 -10.088 -3.093 1.00 94.62 82 LEU A CA 1
ATOM 644 C C . LEU A 1 82 ? -8.044 -11.588 -3.218 1.00 94.62 82 LEU A C 1
ATOM 646 O O . LEU A 1 82 ? -7.110 -12.379 -3.343 1.00 94.62 82 LEU A O 1
ATOM 650 N N . ILE A 1 83 ? -9.326 -11.959 -3.271 1.00 94.75 83 ILE 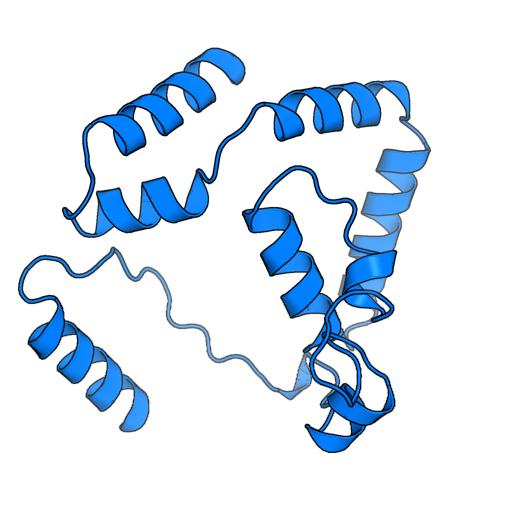A N 1
ATOM 651 C CA . ILE A 1 83 ? -9.742 -13.315 -3.679 1.00 94.75 83 ILE A CA 1
ATOM 652 C C . ILE A 1 83 ? -10.486 -13.340 -5.015 1.00 94.75 83 ILE A C 1
ATOM 654 O O . ILE A 1 83 ? -10.605 -14.398 -5.632 1.00 94.75 83 ILE A O 1
ATOM 658 N N . ASP A 1 84 ? -10.956 -12.184 -5.492 1.00 93.56 84 ASP A N 1
ATOM 659 C CA . ASP A 1 84 ? -11.566 -12.082 -6.813 1.00 93.56 84 ASP A CA 1
ATOM 660 C C . ASP A 1 84 ? -10.501 -12.258 -7.903 1.00 93.56 84 ASP A C 1
ATOM 662 O O . ASP A 1 84 ? -9.611 -11.427 -8.108 1.00 93.56 84 ASP A O 1
ATOM 666 N N . LYS A 1 85 ? -10.628 -13.359 -8.645 1.00 95.75 85 LYS A N 1
ATOM 667 C CA . LYS A 1 85 ? -9.746 -13.717 -9.754 1.00 95.75 85 LYS A CA 1
ATOM 668 C C . LYS A 1 85 ? -9.703 -12.648 -10.847 1.00 95.75 85 LYS A C 1
ATOM 670 O O . LYS A 1 85 ? -8.656 -12.487 -11.474 1.00 95.75 85 LYS A O 1
ATOM 675 N N . ASN A 1 86 ? -10.801 -11.943 -11.108 1.00 96.44 86 ASN A N 1
ATOM 676 C CA . ASN A 1 86 ? -10.848 -10.905 -12.134 1.00 96.44 86 ASN A CA 1
ATOM 677 C C . ASN A 1 86 ? -10.041 -9.678 -11.707 1.00 96.44 86 ASN A C 1
ATOM 679 O O . ASN A 1 86 ? -9.221 -9.200 -12.489 1.00 96.44 86 ASN A O 1
ATOM 683 N N . GLU A 1 87 ? -10.173 -9.237 -10.455 1.00 95.31 87 GLU A N 1
ATOM 684 C CA . GLU A 1 87 ? -9.360 -8.137 -9.920 1.00 95.31 87 GLU A CA 1
ATOM 685 C C . GLU A 1 87 ? -7.875 -8.503 -9.829 1.00 95.31 87 GLU A C 1
ATOM 687 O O . GLU A 1 87 ? -7.012 -7.691 -10.177 1.00 95.31 87 GLU A O 1
ATOM 692 N N . ILE A 1 88 ? -7.555 -9.743 -9.442 1.00 96.56 88 ILE A N 1
ATOM 693 C CA . ILE A 1 88 ? -6.176 -10.251 -9.455 1.00 96.56 88 ILE A CA 1
ATOM 694 C C . ILE A 1 88 ? -5.606 -10.189 -10.879 1.00 96.56 88 ILE A C 1
ATOM 696 O O . ILE A 1 88 ? -4.547 -9.600 -11.100 1.00 96.56 88 ILE A O 1
ATOM 700 N N . LYS A 1 89 ? -6.327 -10.728 -11.872 1.00 98.06 89 LYS A N 1
ATOM 701 C CA . LYS A 1 89 ? -5.917 -10.676 -13.285 1.00 98.06 89 LYS A CA 1
ATOM 702 C C . LYS A 1 89 ? -5.754 -9.247 -13.789 1.00 98.06 89 LYS A C 1
ATOM 704 O O . LYS A 1 89 ? -4.779 -8.970 -14.481 1.00 98.06 89 LYS A O 1
ATOM 709 N N . ARG A 1 90 ? -6.662 -8.341 -13.423 1.00 97.81 90 ARG A N 1
ATOM 710 C CA . ARG A 1 90 ? -6.577 -6.923 -13.787 1.00 97.81 90 ARG A CA 1
ATOM 711 C C . ARG A 1 90 ? -5.283 -6.300 -13.260 1.00 97.81 90 ARG A C 1
ATOM 713 O O . ARG A 1 90 ? -4.594 -5.614 -14.009 1.00 97.81 90 ARG A O 1
ATOM 720 N N . ARG A 1 91 ? -4.901 -6.577 -12.006 1.00 97.12 91 ARG A N 1
ATOM 721 C CA . ARG A 1 91 ? -3.615 -6.116 -11.447 1.00 97.12 91 ARG A CA 1
ATOM 722 C C . ARG A 1 91 ? -2.418 -6.707 -12.187 1.00 97.12 91 ARG A C 1
ATOM 724 O O . ARG A 1 91 ? -1.505 -5.955 -12.515 1.00 97.12 91 ARG A O 1
ATOM 731 N N . HIS A 1 92 ? -2.436 -8.003 -12.500 1.00 98.00 92 HIS A N 1
ATOM 732 C CA . HIS A 1 92 ? -1.371 -8.626 -13.297 1.00 98.00 92 HIS A CA 1
ATOM 733 C C . HIS A 1 92 ? -1.233 -7.982 -14.679 1.00 98.00 92 HIS A C 1
ATOM 735 O O . HIS A 1 92 ? -0.130 -7.623 -15.066 1.00 98.00 92 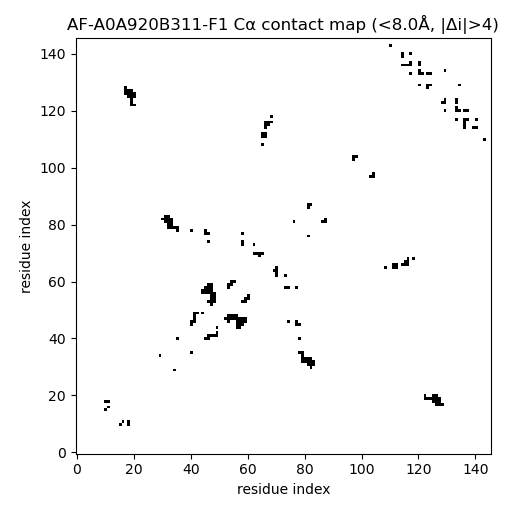HIS A O 1
ATOM 741 N N . GLN A 1 93 ? -2.341 -7.730 -15.378 1.00 98.12 93 GLN A N 1
ATOM 742 C CA . GLN A 1 93 ? -2.321 -7.057 -16.681 1.00 98.12 93 GLN A CA 1
ATOM 743 C C . GLN A 1 93 ? -1.721 -5.648 -16.605 1.00 98.12 93 GLN A C 1
ATOM 745 O O . GLN A 1 93 ? -0.968 -5.254 -17.494 1.00 98.12 93 GLN A O 1
ATOM 750 N N . LEU A 1 94 ? -2.027 -4.887 -15.548 1.00 96.94 94 LEU A N 1
ATOM 751 C CA . LEU A 1 94 ? -1.418 -3.572 -15.329 1.00 96.94 94 LEU A CA 1
ATOM 752 C C . LEU A 1 94 ? 0.098 -3.682 -15.138 1.00 96.94 94 LEU A C 1
ATOM 754 O O . LEU A 1 94 ? 0.842 -2.920 -15.752 1.00 96.94 94 LEU A O 1
ATOM 758 N N . VAL A 1 95 ? 0.556 -4.645 -14.333 1.00 96.50 95 VAL A N 1
ATOM 759 C CA . VAL A 1 95 ? 1.988 -4.907 -14.128 1.00 96.50 95 VAL A CA 1
ATOM 760 C C . VAL A 1 95 ? 2.658 -5.313 -15.442 1.00 96.50 95 VAL A C 1
ATOM 762 O O . VAL A 1 95 ? 3.658 -4.707 -15.819 1.00 96.50 95 VAL A O 1
ATOM 765 N N . ASP A 1 96 ? 2.073 -6.247 -16.191 1.00 98.06 96 ASP A N 1
ATOM 766 C CA . ASP A 1 96 ? 2.595 -6.693 -17.488 1.00 98.06 96 ASP A CA 1
ATOM 767 C C . ASP A 1 96 ? 2.684 -5.545 -18.499 1.00 98.06 96 ASP A C 1
ATOM 769 O O . ASP A 1 96 ? 3.609 -5.485 -19.310 1.00 98.06 96 ASP A O 1
ATOM 773 N N . ASN A 1 97 ? 1.723 -4.620 -18.477 1.00 97.38 97 ASN A N 1
ATOM 774 C CA . ASN A 1 97 ? 1.749 -3.444 -19.340 1.00 97.38 97 ASN A CA 1
ATOM 775 C C . ASN A 1 97 ? 2.875 -2.481 -18.952 1.00 97.38 97 ASN A C 1
ATOM 777 O O . ASN A 1 97 ? 3.564 -1.982 -19.841 1.00 97.38 97 ASN A O 1
ATOM 781 N N . LEU A 1 98 ? 3.100 -2.250 -17.655 1.00 96.44 98 LEU A N 1
ATOM 782 C CA . LEU A 1 98 ? 4.203 -1.413 -17.173 1.00 96.44 98 LEU A CA 1
ATOM 783 C C . LEU A 1 98 ? 5.571 -2.038 -17.484 1.00 96.44 98 LEU A C 1
ATOM 785 O O . LEU A 1 98 ? 6.490 -1.329 -17.894 1.00 96.44 98 LEU A O 1
ATOM 789 N N . ILE A 1 99 ? 5.704 -3.360 -17.357 1.00 96.69 99 ILE A N 1
ATOM 790 C CA . ILE A 1 99 ? 6.938 -4.080 -17.708 1.00 96.69 99 ILE A CA 1
ATOM 791 C C . ILE A 1 99 ? 7.224 -3.959 -19.210 1.00 96.69 99 ILE A C 1
ATOM 793 O O . ILE A 1 99 ? 8.354 -3.667 -19.600 1.00 96.69 99 ILE A O 1
ATOM 797 N N . ARG A 1 100 ? 6.201 -4.126 -20.059 1.00 97.81 100 ARG A N 1
ATOM 798 C CA . ARG A 1 100 ? 6.339 -4.016 -21.523 1.00 97.81 100 ARG A CA 1
ATOM 799 C C . ARG A 1 100 ? 6.705 -2.610 -22.006 1.00 97.81 100 ARG A C 1
ATOM 801 O O . ARG A 1 100 ? 7.310 -2.483 -23.064 1.00 97.81 100 ARG A O 1
ATOM 808 N N . HIS A 1 101 ? 6.380 -1.569 -21.240 1.00 97.69 101 HIS A N 1
ATOM 809 C CA . HIS A 1 101 ? 6.660 -0.170 -21.581 1.00 97.69 101 HIS A CA 1
ATOM 810 C C . HIS A 1 101 ? 7.679 0.449 -20.613 1.00 97.69 101 HIS A C 1
ATOM 812 O O . HIS A 1 101 ? 7.403 1.458 -19.963 1.00 97.69 101 HIS A O 1
ATOM 818 N N . SER A 1 102 ? 8.870 -0.147 -20.522 1.00 95.56 102 SER A N 1
ATOM 819 C CA . SER A 1 102 ? 9.907 0.213 -19.540 1.00 95.56 102 SER A CA 1
ATOM 820 C C . SER A 1 102 ? 10.261 1.706 -19.510 1.00 95.56 102 SER A C 1
ATOM 822 O O . SER A 1 102 ? 10.303 2.289 -18.429 1.00 95.56 102 SER A O 1
ATOM 824 N N . LEU A 1 103 ? 10.426 2.356 -20.669 1.00 97.06 103 LEU A N 1
ATOM 825 C CA . LEU A 1 103 ? 10.717 3.796 -20.750 1.00 97.06 103 LEU A CA 1
ATOM 826 C C . LEU A 1 103 ? 9.588 4.659 -20.169 1.00 97.06 103 LEU A C 1
ATOM 828 O O . LEU A 1 103 ? 9.840 5.636 -19.466 1.00 97.06 103 LEU A O 1
ATOM 832 N N . ALA A 1 104 ? 8.328 4.310 -20.446 1.00 96.38 104 ALA A N 1
ATOM 833 C CA . ALA A 1 104 ? 7.186 5.023 -19.878 1.00 96.38 104 ALA A CA 1
ATOM 834 C C . ALA A 1 104 ? 7.121 4.812 -18.358 1.00 96.38 104 ALA A C 1
ATOM 836 O O . ALA A 1 104 ? 6.926 5.767 -17.607 1.00 96.38 104 ALA A O 1
ATOM 837 N N . THR A 1 105 ? 7.361 3.583 -17.903 1.00 96.50 105 THR A N 1
ATOM 838 C CA . THR A 1 105 ? 7.414 3.230 -16.482 1.00 96.50 105 THR A CA 1
ATOM 839 C C . THR A 1 105 ? 8.517 3.983 -15.746 1.00 96.50 105 THR A C 1
ATOM 841 O O . THR A 1 105 ? 8.268 4.515 -14.668 1.00 96.50 105 THR A O 1
ATOM 844 N N . GLU A 1 106 ? 9.708 4.114 -16.329 1.00 96.62 106 GLU A N 1
ATOM 845 C CA . GLU A 1 106 ? 10.798 4.896 -15.742 1.00 96.62 106 GLU A CA 1
ATOM 846 C C . GLU A 1 106 ? 10.416 6.376 -15.600 1.00 96.62 106 GLU A C 1
ATOM 848 O O . GLU A 1 106 ? 10.608 6.970 -14.537 1.00 96.62 106 GLU A O 1
ATOM 853 N N . ARG A 1 107 ? 9.789 6.966 -16.627 1.00 95.62 107 ARG A N 1
ATOM 854 C CA . ARG A 1 107 ? 9.277 8.346 -16.557 1.00 95.62 107 ARG A CA 1
ATOM 855 C C . ARG A 1 107 ? 8.241 8.509 -15.446 1.00 95.62 107 ARG A C 1
ATOM 857 O O . ARG A 1 107 ? 8.306 9.489 -14.707 1.00 95.62 107 ARG A O 1
ATOM 864 N N . ILE A 1 108 ? 7.332 7.545 -15.287 1.00 94.25 108 ILE A N 1
ATOM 865 C CA . ILE A 1 108 ? 6.340 7.538 -14.202 1.00 94.25 108 ILE A CA 1
ATOM 866 C C . ILE A 1 108 ? 7.033 7.448 -12.837 1.00 94.25 108 ILE A C 1
ATOM 868 O O . ILE A 1 108 ? 6.724 8.231 -11.942 1.00 94.25 108 ILE A O 1
ATOM 872 N N . ILE A 1 109 ? 7.993 6.537 -12.665 1.00 95.06 109 ILE A N 1
ATOM 873 C CA . ILE A 1 109 ? 8.747 6.375 -11.412 1.00 95.06 109 ILE A CA 1
ATOM 874 C C . ILE A 1 109 ? 9.488 7.669 -11.053 1.00 95.06 109 ILE A C 1
ATOM 876 O O . ILE A 1 109 ? 9.424 8.109 -9.903 1.00 95.06 109 ILE A O 1
ATOM 880 N N . ASN A 1 110 ? 10.152 8.296 -12.027 1.00 94.38 110 ASN A N 1
ATOM 881 C CA . ASN A 1 110 ? 10.881 9.552 -11.845 1.00 94.38 110 ASN A CA 1
ATOM 882 C C . ASN A 1 110 ? 9.954 10.725 -11.520 1.00 94.38 110 ASN A C 1
ATOM 884 O O . ASN A 1 110 ? 10.310 11.594 -10.728 1.00 94.38 110 ASN A O 1
ATOM 888 N N . PHE A 1 111 ? 8.756 10.751 -12.097 1.00 93.06 111 PHE A N 1
ATOM 889 C CA . PHE A 1 111 ? 7.740 11.732 -11.744 1.00 93.06 111 PHE A CA 1
ATOM 890 C C . PHE A 1 111 ? 7.254 11.535 -10.299 1.00 93.06 111 PHE A C 1
ATOM 892 O O . PHE A 1 111 ? 7.259 12.475 -9.503 1.00 93.06 111 PHE A O 1
ATOM 899 N N . LEU A 1 112 ? 6.885 10.301 -9.938 1.00 92.50 112 LEU A N 1
ATOM 900 C CA . LEU A 1 112 ? 6.341 9.966 -8.621 1.00 92.50 112 LEU A CA 1
ATOM 901 C C . LEU A 1 112 ? 7.352 10.184 -7.489 1.00 92.50 112 LEU A C 1
ATOM 903 O O . LEU A 1 112 ? 6.959 10.631 -6.416 1.00 92.50 112 LEU A O 1
ATOM 907 N N . SER A 1 113 ? 8.642 9.920 -7.718 1.00 92.31 113 SER A N 1
ATOM 908 C CA . SER A 1 113 ? 9.699 10.113 -6.710 1.00 92.31 113 SER A CA 1
ATOM 909 C C . SER A 1 113 ? 9.904 11.570 -6.299 1.00 92.31 113 SER A C 1
ATOM 911 O O . SER A 1 113 ? 10.464 11.845 -5.239 1.00 92.31 113 SER A O 1
ATOM 913 N N . GLN A 1 114 ? 9.432 12.512 -7.114 1.00 90.06 114 GLN A N 1
ATOM 914 C CA . GLN A 1 114 ? 9.513 13.943 -6.838 1.00 90.06 114 GLN A CA 1
ATOM 915 C C . GLN A 1 114 ? 8.286 14.466 -6.082 1.00 90.06 114 GLN A C 1
ATOM 917 O O . GLN A 1 114 ? 8.250 15.643 -5.707 1.00 90.06 114 GLN A O 1
ATOM 922 N N . LEU A 1 115 ? 7.269 13.625 -5.874 1.00 88.25 115 LEU A N 1
ATOM 923 C CA . LEU A 1 115 ? 6.066 13.992 -5.142 1.00 88.25 115 LEU A CA 1
ATOM 924 C C . LEU A 1 115 ? 6.262 13.788 -3.639 1.00 88.25 115 LEU A C 1
ATOM 926 O O . LEU A 1 115 ? 6.776 12.776 -3.174 1.00 88.25 115 LEU A O 1
ATOM 930 N N . SER A 1 116 ? 5.807 14.768 -2.861 1.00 88.06 116 SER A N 1
ATOM 931 C CA . SER A 1 116 ? 5.658 14.626 -1.409 1.00 88.06 116 SER A CA 1
ATOM 932 C C . SER A 1 116 ? 4.368 13.863 -1.068 1.00 88.06 116 SER A C 1
ATOM 934 O O . SER A 1 116 ? 3.653 13.402 -1.955 1.00 88.06 116 SER A O 1
ATOM 936 N N . ASP A 1 117 ? 4.038 13.731 0.219 1.00 91.25 117 ASP A N 1
ATOM 937 C CA . ASP A 1 117 ? 2.799 13.083 0.672 1.00 91.25 117 ASP A CA 1
ATOM 938 C C . ASP A 1 117 ? 1.553 13.942 0.367 1.00 91.25 117 ASP A C 1
ATOM 940 O O . ASP A 1 117 ? 1.014 14.639 1.231 1.00 91.25 117 ASP A O 1
ATOM 944 N N . VAL A 1 118 ? 1.131 13.912 -0.901 1.00 89.62 118 VAL A N 1
ATOM 945 C CA . VAL A 1 118 ? -0.024 14.648 -1.436 1.00 89.62 118 VAL A CA 1
ATOM 946 C C . VAL A 1 118 ? -1.313 14.220 -0.745 1.00 89.62 118 VAL A C 1
ATOM 948 O O . VAL A 1 118 ? -2.122 15.070 -0.393 1.00 89.62 118 VAL A O 1
ATOM 951 N N . GLU A 1 119 ? -1.497 12.919 -0.519 1.00 87.50 119 GLU A N 1
ATOM 952 C CA . GLU A 1 119 ? -2.716 12.373 0.081 1.00 87.50 119 GLU A CA 1
ATOM 953 C C . GLU A 1 119 ? -2.955 12.973 1.472 1.00 87.50 119 GLU A C 1
ATOM 955 O O . GLU A 1 119 ? -4.024 13.519 1.732 1.00 87.50 119 GLU A O 1
ATOM 960 N N . ARG A 1 120 ? -1.934 12.987 2.343 1.00 88.00 120 ARG A N 1
ATOM 961 C CA . ARG A 1 120 ? -2.071 13.597 3.674 1.00 88.00 120 ARG A CA 1
ATOM 962 C C . ARG A 1 120 ? -2.202 15.116 3.629 1.00 88.00 120 ARG A C 1
ATOM 964 O O . ARG A 1 120 ? -2.870 15.679 4.496 1.00 88.00 120 ARG A O 1
ATOM 971 N N . ALA A 1 121 ? -1.552 15.780 2.672 1.00 91.12 121 ALA A N 1
ATOM 972 C CA . ALA A 1 121 ? -1.722 17.218 2.476 1.00 91.12 121 ALA A CA 1
ATOM 973 C C . ALA A 1 121 ? -3.181 17.543 2.110 1.00 91.12 121 ALA A C 1
ATOM 975 O O . ALA A 1 121 ? -3.778 18.417 2.733 1.00 91.12 121 ALA A O 1
ATOM 976 N N . LEU A 1 122 ? -3.784 16.782 1.189 1.00 89.31 122 LEU A N 1
ATOM 977 C CA . LEU A 1 122 ? -5.200 16.902 0.836 1.00 89.31 122 LEU A CA 1
ATOM 978 C C . LEU A 1 122 ? -6.114 16.630 2.032 1.00 89.31 122 LEU A C 1
ATOM 980 O O . LEU A 1 122 ? -7.018 17.424 2.277 1.00 89.31 122 LEU A O 1
ATOM 984 N N . SER A 1 123 ? -5.856 15.578 2.819 1.00 87.50 123 SER A N 1
ATOM 985 C CA . SER A 1 123 ? -6.654 15.296 4.019 1.00 87.50 123 SER A CA 1
ATOM 986 C C . SER A 1 123 ? -6.625 16.465 5.008 1.00 87.50 123 SER A C 1
ATOM 988 O O . SER A 1 123 ? -7.679 16.887 5.479 1.00 87.50 123 SER A O 1
ATOM 990 N N . ARG A 1 124 ? -5.446 17.046 5.278 1.00 88.69 124 ARG A N 1
ATOM 991 C CA . ARG A 1 124 ? -5.317 18.215 6.168 1.00 88.69 124 ARG A CA 1
ATOM 992 C C . ARG A 1 124 ? -6.021 19.456 5.628 1.00 88.69 124 ARG A C 1
ATOM 994 O O . ARG A 1 124 ? -6.643 20.168 6.408 1.00 88.69 124 ARG A O 1
ATOM 1001 N N . ILE A 1 125 ? -5.931 19.702 4.319 1.00 89.25 125 ILE A N 1
ATOM 1002 C CA . ILE A 1 125 ? -6.618 20.823 3.660 1.00 89.25 125 ILE A CA 1
ATOM 1003 C C . ILE A 1 125 ? -8.131 20.640 3.756 1.00 89.25 125 ILE A C 1
ATOM 1005 O O . ILE A 1 125 ? -8.826 21.566 4.150 1.00 89.25 125 ILE A O 1
ATOM 1009 N N . SER A 1 126 ? -8.639 19.436 3.483 1.00 87.38 126 SER A N 1
ATOM 1010 C CA . SER A 1 126 ? -10.074 19.145 3.592 1.00 87.38 126 SER A CA 1
ATOM 1011 C C . SER A 1 126 ? -10.614 19.300 5.016 1.00 87.38 126 SER A C 1
ATOM 1013 O O . SER A 1 126 ? -11.790 19.584 5.194 1.00 87.38 126 SER A O 1
ATOM 1015 N N . ALA A 1 127 ? -9.748 19.125 6.017 1.00 85.19 127 ALA A N 1
ATOM 1016 C CA . ALA A 1 127 ? -10.056 19.283 7.432 1.00 85.19 127 ALA A CA 1
ATOM 1017 C C . ALA A 1 127 ? -9.776 20.701 7.966 1.00 85.19 127 ALA A C 1
ATOM 1019 O O . ALA A 1 127 ? -9.872 20.907 9.167 1.00 85.19 127 ALA A O 1
ATOM 1020 N N . ASN A 1 128 ? -9.387 21.676 7.133 1.00 84.44 128 ASN A N 1
ATOM 1021 C CA . ASN A 1 128 ? -9.018 23.039 7.563 1.00 84.44 128 ASN A CA 1
ATOM 1022 C C . ASN A 1 128 ? -7.923 23.109 8.656 1.00 84.44 128 ASN A C 1
ATOM 1024 O O . ASN A 1 128 ? -7.828 24.084 9.399 1.00 84.44 128 ASN A O 1
ATOM 1028 N N . ILE A 1 129 ? -7.058 22.095 8.741 1.00 87.12 129 ILE A N 1
ATOM 1029 C CA . ILE A 1 129 ? -5.898 22.041 9.660 1.00 87.12 129 ILE A CA 1
ATOM 1030 C 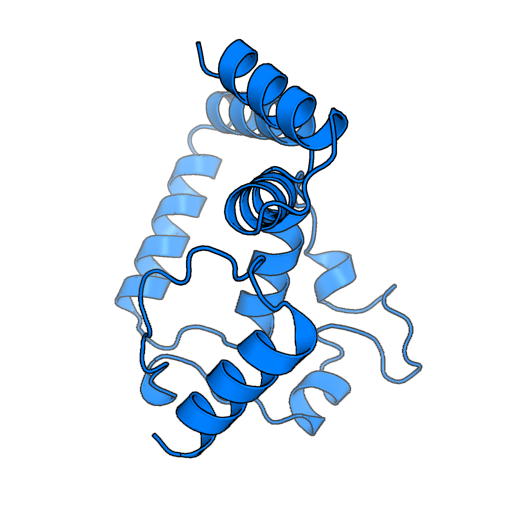C . ILE A 1 129 ? -4.569 22.069 8.901 1.00 87.12 129 ILE A C 1
ATOM 1032 O O . ILE A 1 129 ? -3.522 21.658 9.408 1.00 87.12 129 ILE A O 1
ATOM 1036 N N . ASN A 1 130 ? -4.610 22.487 7.640 1.00 86.44 130 ASN A N 1
ATOM 1037 C CA . ASN A 1 130 ? -3.431 22.580 6.802 1.00 86.44 130 ASN A CA 1
ATOM 1038 C C . ASN A 1 130 ? -2.514 23.724 7.229 1.00 86.44 130 ASN A C 1
ATOM 1040 O O . ASN A 1 130 ? -2.932 24.734 7.789 1.00 86.44 130 ASN A O 1
ATOM 1044 N N . ASN A 1 131 ? -1.244 23.588 6.873 1.00 89.94 131 ASN A N 1
ATOM 1045 C CA . ASN A 1 131 ? -0.269 24.668 6.958 1.00 89.94 131 ASN A CA 1
ATOM 1046 C C . ASN A 1 131 ? 0.133 25.139 5.541 1.00 89.94 131 ASN A C 1
ATOM 1048 O O . ASN A 1 131 ? -0.200 24.483 4.548 1.00 89.94 131 ASN A O 1
ATOM 1052 N N . PRO A 1 132 ? 0.881 26.250 5.399 1.00 92.00 132 PRO A N 1
ATOM 1053 C CA . PRO A 1 132 ? 1.298 26.751 4.085 1.00 92.00 132 PRO A CA 1
ATOM 1054 C C . PRO A 1 132 ? 2.106 25.748 3.243 1.00 92.00 132 PRO A C 1
ATOM 1056 O O . PRO A 1 132 ? 2.082 25.813 2.012 1.00 92.00 132 PRO A O 1
ATOM 1059 N N . ARG A 1 133 ? 2.807 24.792 3.873 1.00 92.19 133 ARG A N 1
ATOM 1060 C CA . ARG A 1 133 ? 3.570 23.761 3.152 1.00 92.19 133 ARG A CA 1
ATOM 1061 C C . ARG A 1 133 ? 2.651 22.780 2.429 1.00 92.19 133 ARG A C 1
ATOM 1063 O O . ARG A 1 133 ? 3.026 22.311 1.361 1.00 92.19 133 ARG A O 1
ATOM 1070 N N . ASP A 1 134 ? 1.457 22.511 2.953 1.00 92.50 134 ASP A N 1
ATOM 1071 C CA . ASP A 1 134 ? 0.482 21.626 2.302 1.00 92.50 134 ASP A CA 1
ATOM 1072 C C . ASP A 1 134 ? 0.014 22.203 0.958 1.00 92.50 134 ASP A C 1
ATOM 1074 O O . ASP A 1 134 ? -0.026 21.497 -0.049 1.00 92.50 134 ASP A O 1
ATOM 1078 N N . LEU A 1 135 ? -0.228 23.517 0.906 1.00 92.00 135 LEU A N 1
ATOM 1079 C CA . LEU A 1 135 ? -0.561 24.218 -0.339 1.00 92.00 135 LEU A CA 1
ATOM 1080 C C . LEU A 1 135 ? 0.615 24.221 -1.324 1.00 92.00 135 LEU A C 1
ATOM 1082 O O . LEU A 1 135 ? 0.420 24.071 -2.530 1.00 92.00 135 LEU A O 1
ATOM 1086 N N . LEU A 1 136 ? 1.849 24.335 -0.822 1.00 92.62 136 LEU A N 1
ATOM 1087 C CA . LEU A 1 136 ? 3.046 24.236 -1.655 1.00 92.62 136 LEU A CA 1
ATOM 1088 C C . LEU A 1 136 ? 3.207 22.835 -2.267 1.00 92.62 136 LEU A C 1
ATOM 1090 O O . LEU A 1 136 ? 3.627 22.730 -3.419 1.00 92.62 136 LEU A O 1
ATOM 1094 N N . ILE A 1 137 ? 2.861 21.771 -1.532 1.00 92.12 137 ILE A N 1
ATOM 1095 C CA . ILE A 1 137 ? 2.853 20.394 -2.054 1.00 92.12 137 ILE A CA 1
ATOM 1096 C C . ILE A 1 137 ? 1.881 20.283 -3.236 1.00 92.12 137 ILE A C 1
ATOM 1098 O O . ILE A 1 137 ? 2.263 19.757 -4.281 1.00 92.12 137 ILE A O 1
ATOM 1102 N N . LEU A 1 138 ? 0.667 20.832 -3.114 1.00 90.69 138 LEU A N 1
ATOM 1103 C CA . LEU A 1 138 ? -0.312 20.816 -4.207 1.00 90.69 138 LEU A CA 1
ATOM 1104 C C . LEU A 1 138 ? 0.114 21.664 -5.401 1.00 90.69 138 LEU A C 1
ATOM 1106 O O . LEU A 1 138 ? -0.030 21.227 -6.541 1.00 90.69 138 LEU A O 1
ATOM 1110 N N . LYS A 1 139 ? 0.682 22.850 -5.157 1.00 91.12 139 LYS A N 1
ATOM 1111 C CA . LYS A 1 139 ? 1.231 23.687 -6.227 1.00 91.12 139 LYS A CA 1
ATOM 1112 C C . LYS A 1 139 ? 2.305 22.928 -7.009 1.00 91.12 139 LYS A C 1
ATOM 1114 O O . LYS A 1 139 ? 2.231 22.864 -8.229 1.00 91.12 139 LYS A O 1
ATOM 1119 N N . LYS A 1 140 ? 3.254 22.296 -6.309 1.00 89.06 140 LYS A N 1
ATOM 1120 C CA . LYS A 1 140 ? 4.312 21.487 -6.935 1.00 89.06 140 LYS A CA 1
ATOM 1121 C C . LYS A 1 140 ? 3.754 20.315 -7.739 1.00 89.06 140 LYS A C 1
ATOM 1123 O O . LYS A 1 140 ? 4.297 20.020 -8.795 1.00 89.06 140 LYS A O 1
ATOM 1128 N N . LEU A 1 141 ? 2.705 19.649 -7.253 1.00 89.81 141 LEU A N 1
ATOM 1129 C CA . LEU A 1 141 ? 2.028 18.593 -8.007 1.00 89.81 141 LEU A CA 1
ATOM 1130 C C . LEU A 1 141 ? 1.428 19.151 -9.301 1.00 89.81 141 LEU A C 1
ATOM 1132 O O . LEU A 1 141 ? 1.707 18.627 -10.374 1.00 89.81 141 LEU A O 1
ATOM 1136 N N . ARG A 1 142 ? 0.644 20.232 -9.204 1.00 88.69 142 ARG A N 1
ATOM 1137 C CA . ARG A 1 142 ? 0.014 20.880 -10.360 1.00 88.69 142 ARG A CA 1
ATOM 1138 C C . ARG A 1 142 ? 1.050 21.299 -11.401 1.00 88.69 142 ARG A C 1
ATOM 1140 O O . ARG A 1 142 ? 0.880 20.978 -12.566 1.00 88.69 142 ARG A O 1
ATOM 1147 N N . ASP A 1 143 ? 2.119 21.967 -10.975 1.00 88.50 143 ASP A N 1
ATOM 1148 C CA . ASP A 1 143 ? 3.166 22.472 -11.871 1.00 88.50 143 ASP A CA 1
ATOM 1149 C C . ASP A 1 143 ? 3.938 21.336 -12.578 1.00 88.50 143 ASP A C 1
ATOM 1151 O O . ASP A 1 143 ? 4.584 21.582 -13.587 1.00 88.50 143 ASP A O 1
ATOM 1155 N N . LYS A 1 144 ? 3.890 20.099 -12.060 1.00 83.81 144 LYS A N 1
ATOM 1156 C CA . LYS A 1 144 ? 4.475 18.918 -12.713 1.00 83.81 144 LYS A CA 1
ATOM 1157 C C . LYS A 1 144 ? 3.497 18.187 -13.642 1.00 83.81 144 LYS A C 1
ATOM 1159 O O . LYS A 1 144 ? 3.954 17.470 -14.527 1.00 83.81 144 LYS A O 1
ATOM 1164 N N . CYS A 1 145 ? 2.191 18.291 -13.391 1.00 80.56 145 CYS A N 1
ATOM 1165 C CA . CYS A 1 145 ? 1.143 17.666 -14.207 1.00 80.56 145 CYS A CA 1
ATOM 1166 C C . CYS A 1 145 ? 0.696 18.529 -15.398 1.00 80.56 145 CYS A C 1
ATOM 1168 O O . CYS A 1 145 ? 0.056 17.991 -16.300 1.00 80.56 145 CYS A O 1
ATOM 1170 N N . ALA A 1 146 ? 0.947 19.840 -15.344 1.00 67.19 146 ALA A N 1
ATOM 1171 C CA . ALA A 1 146 ? 0.694 20.794 -16.423 1.00 67.19 146 ALA A CA 1
ATOM 1172 C C . ALA A 1 146 ? 1.780 20.704 -17.503 1.00 67.19 146 ALA A C 1
ATOM 1174 O O . ALA A 1 146 ? 1.413 20.826 -18.691 1.00 67.19 146 ALA A O 1
#

Nearest PDB structures (foldseek):
  6i5f-assembly1_B  TM=9.467E-01  e=6.918E-06  Escherichia coli
  7ou2-assembly1_B  TM=9.354E-01  e=6.918E-06  Escherichia coli
  7ou4-assembly1_B  TM=9.391E-01  e=9.380E-06  Escherichia coli
  6i5f-assembly1_A  TM=9.384E-01  e=1.197E-05  Escherichia coli
  7ou4-assembly1_A  TM=9.438E-01  e=1.352E-05  Escherichia coli